Protein AF-A0A914NAE0-F1 (afdb_monomer)

Radius of gyration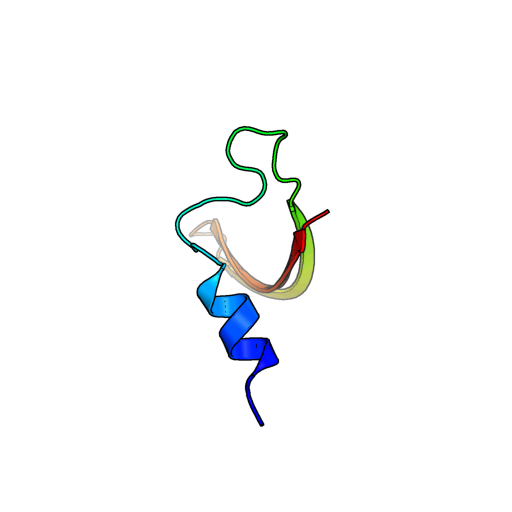: 19.08 Å; Cα contacts (8 Å, |Δi|>4): 57; chains: 1; bounding box: 43×29×42 Å

Mean predicted aligned error: 6.38 Å

pLDDT: mean 90.31, std 7.49, range [55.75, 97.44]

Foldseek 3Di:
DCVVVVVVVVPDDPVADPQHVHDDFDKDKDKDWPDKADQDPPVRDIDTDIDIDIDTD

Solvent-accessible surface area (backbone atoms only — not comparable to full-atom values): 3836 Å² total; per-residue (Å²): 145,56,71,67,62,54,55,57,54,74,76,54,64,86,90,55,64,74,58,72,97,58,67,83,73,49,72,48,76,49,79,44,78,76,48,77,45,77,74,34,80,91,79,71,42,68,43,72,48,64,51,81,45,77,44,81,108

Sequence (57 aa):
MTRILNALIASHDRRIRPNFGGPPTIVNVTIHVITISAISEVSMDYTLDLYLRQFLA

InterPro domains:
  IPR006202 Neurotransmitter-gated ion-channel ligand-binding domain [PF02931] (2-54)
  IPR036734 Neurotransmitter-gated ion-channel ligand-binding domain superfamily [G3DSA:2.70.170.10] (1-55)
  IPR036734 Neurotransmitter-gated ion-channel ligand-binding domain superfamily [SSF63712] (2-54)

Structure (mmCIF, N/CA/C/O backbone):
data_AF-A0A914NAE0-F1
#
_entry.id   AF-A0A914NAE0-F1
#
loop_
_atom_site.group_PDB
_atom_site.id
_atom_site.type_symbol
_atom_site.label_atom_id
_atom_site.label_alt_id
_atom_site.label_comp_id
_atom_site.label_asym_id
_atom_site.label_entity_id
_atom_site.label_seq_id
_atom_site.pdbx_PDB_ins_code
_atom_site.Cartn_x
_atom_site.Cartn_y
_atom_site.Cartn_z
_atom_site.occupancy
_atom_site.B_iso_or_equiv
_atom_site.auth_seq_id
_atom_site.auth_comp_id
_atom_site.auth_asym_id
_atom_site.auth_atom_id
_atom_site.pdbx_PDB_model_num
ATOM 1 N N . MET A 1 1 ? 29.156 -16.484 -7.213 1.00 55.75 1 MET A N 1
ATOM 2 C CA . MET A 1 1 ? 27.710 -16.790 -7.293 1.00 55.75 1 MET A CA 1
ATOM 3 C C . MET A 1 1 ? 26.860 -15.546 -6.988 1.00 55.75 1 MET A C 1
ATOM 5 O O . MET A 1 1 ? 26.000 -15.598 -6.129 1.00 55.75 1 MET A O 1
ATOM 9 N N . THR A 1 2 ? 2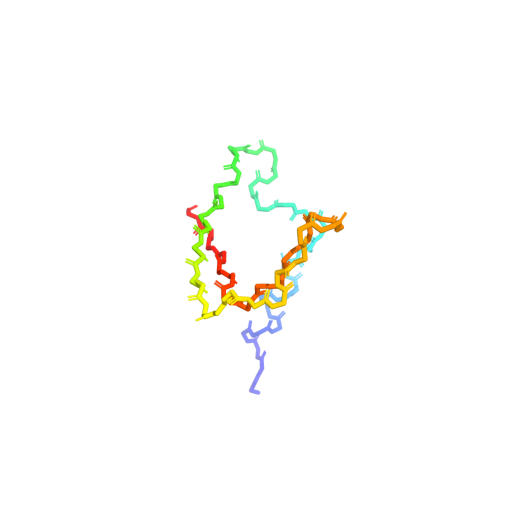7.107 -14.407 -7.653 1.00 80.44 2 THR A N 1
ATOM 10 C CA . THR A 1 2 ? 26.390 -13.124 -7.402 1.00 80.44 2 THR A CA 1
ATOM 11 C C . THR A 1 2 ? 26.331 -12.204 -8.636 1.00 80.44 2 THR A C 1
ATOM 13 O O . THR A 1 2 ? 25.840 -11.081 -8.565 1.00 80.44 2 THR A O 1
ATOM 16 N N . ARG A 1 3 ? 26.817 -12.667 -9.800 1.00 84.44 3 ARG A N 1
ATOM 17 C CA . ARG A 1 3 ? 27.081 -11.821 -10.980 1.00 84.44 3 ARG A CA 1
ATOM 18 C C . ARG A 1 3 ? 25.834 -11.115 -11.528 1.00 84.44 3 ARG A C 1
ATOM 20 O O . ARG A 1 3 ? 25.936 -9.984 -11.979 1.00 84.44 3 ARG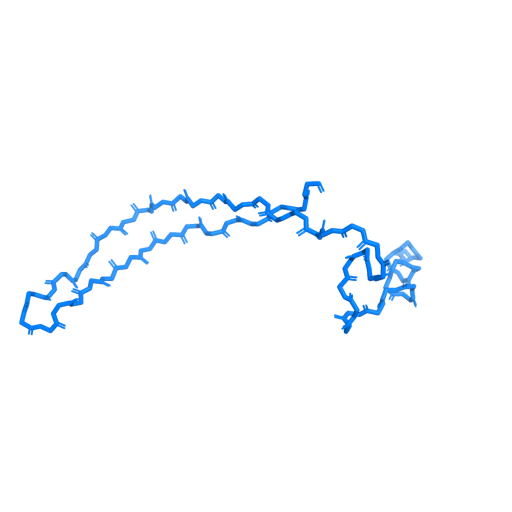 A O 1
ATOM 27 N N . ILE A 1 4 ? 24.674 -11.768 -11.464 1.00 85.38 4 ILE A N 1
ATOM 28 C CA . ILE A 1 4 ? 23.413 -11.241 -12.010 1.00 85.38 4 ILE A CA 1
ATOM 29 C C . ILE A 1 4 ? 22.875 -10.092 -11.148 1.00 85.38 4 ILE A C 1
ATOM 31 O O . ILE A 1 4 ? 22.522 -9.044 -11.678 1.00 85.38 4 ILE A O 1
ATOM 35 N N . LEU A 1 5 ? 22.879 -10.250 -9.821 1.00 87.81 5 LEU A N 1
ATOM 36 C CA . LEU A 1 5 ? 22.433 -9.20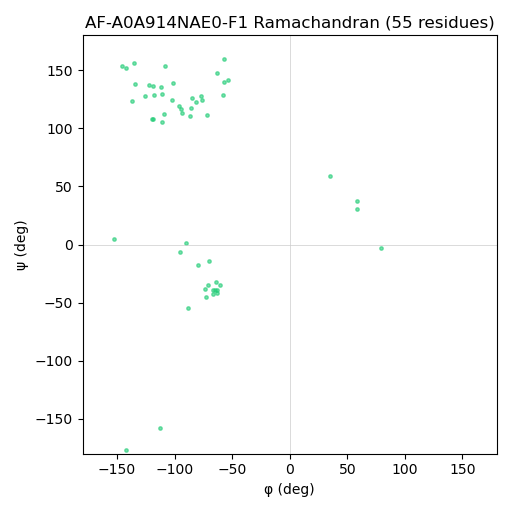2 -8.896 1.00 87.81 5 LEU A CA 1
ATOM 37 C C . LEU A 1 5 ? 23.318 -7.954 -9.001 1.00 87.81 5 LEU A C 1
ATOM 39 O O . LEU A 1 5 ? 22.807 -6.840 -9.066 1.00 87.81 5 LEU A O 1
ATOM 43 N N . ASN A 1 6 ? 24.637 -8.144 -9.103 1.00 86.75 6 ASN A N 1
ATOM 44 C CA . ASN A 1 6 ? 25.579 -7.035 -9.249 1.00 86.75 6 ASN A CA 1
ATOM 45 C C . ASN A 1 6 ? 25.355 -6.247 -10.548 1.00 86.75 6 ASN A C 1
ATOM 47 O O . ASN A 1 6 ? 25.425 -5.022 -10.531 1.00 86.75 6 ASN A O 1
ATOM 51 N N . ALA A 1 7 ? 25.052 -6.931 -11.655 1.00 86.31 7 ALA A N 1
ATOM 52 C CA . ALA A 1 7 ? 24.775 -6.275 -12.931 1.00 86.31 7 ALA A CA 1
ATOM 53 C C . ALA A 1 7 ? 23.482 -5.444 -12.886 1.00 86.31 7 ALA A C 1
ATOM 55 O O . ALA A 1 7 ? 23.476 -4.309 -13.350 1.00 86.31 7 ALA A O 1
ATOM 56 N N . LEU A 1 8 ? 22.418 -5.976 -12.272 1.00 84.81 8 LEU A N 1
ATOM 57 C CA . LEU A 1 8 ? 21.134 -5.278 -12.138 1.00 84.81 8 LEU A CA 1
ATOM 58 C C . LEU A 1 8 ? 21.234 -4.020 -11.267 1.00 84.81 8 LEU A C 1
ATOM 60 O O . LEU A 1 8 ? 20.617 -3.005 -11.575 1.00 84.81 8 LEU A O 1
ATOM 64 N N . ILE A 1 9 ? 22.015 -4.077 -10.186 1.00 85.94 9 ILE A N 1
ATOM 65 C CA . ILE A 1 9 ? 22.193 -2.937 -9.278 1.00 85.94 9 ILE A CA 1
ATOM 66 C C . ILE A 1 9 ? 23.085 -1.865 -9.916 1.00 85.94 9 ILE A C 1
ATOM 68 O O . ILE A 1 9 ? 22.808 -0.679 -9.757 1.00 85.94 9 ILE A O 1
ATOM 72 N N . ALA A 1 10 ? 24.131 -2.260 -10.648 1.00 85.12 10 ALA A N 1
ATOM 73 C CA . ALA A 1 10 ? 25.077 -1.320 -11.251 1.00 85.12 10 ALA A CA 1
ATOM 74 C C . ALA A 1 10 ? 24.436 -0.409 -12.311 1.00 85.12 10 ALA A C 1
ATOM 76 O O . ALA A 1 10 ? 24.842 0.741 -12.451 1.00 85.12 10 ALA A O 1
ATOM 77 N N . SER A 1 11 ? 23.428 -0.897 -13.039 1.00 79.12 11 SER A N 1
ATOM 78 C CA . SER A 1 11 ? 22.712 -0.121 -14.059 1.00 79.12 11 SER A CA 1
ATOM 79 C C . SER A 1 11 ? 21.494 0.644 -13.528 1.00 79.12 11 SER A C 1
ATOM 81 O O . SER A 1 11 ? 20.783 1.264 -14.316 1.00 79.12 11 SER A O 1
ATOM 83 N N . HIS A 1 12 ? 21.197 0.570 -12.226 1.00 82.94 12 HIS A N 1
ATOM 84 C CA . HIS A 1 12 ? 19.970 1.117 -11.652 1.00 82.94 12 HIS A CA 1
ATOM 85 C C . HIS A 1 12 ? 20.245 2.337 -10.761 1.00 82.94 12 HIS A C 1
ATOM 87 O O . HIS A 1 12 ? 20.690 2.204 -9.619 1.00 82.94 12 HIS A O 1
ATOM 93 N N . ASP A 1 13 ? 19.922 3.533 -11.262 1.00 85.75 13 ASP A N 1
ATOM 94 C CA . ASP A 1 13 ? 19.899 4.755 -10.452 1.00 85.75 13 ASP A CA 1
ATOM 95 C C . ASP A 1 13 ? 18.531 4.922 -9.772 1.00 85.75 13 ASP A C 1
ATOM 97 O O . ASP A 1 13 ? 17.522 5.212 -10.412 1.00 85.75 13 ASP A O 1
ATOM 101 N N . ARG A 1 14 ? 18.504 4.770 -8.443 1.00 83.62 14 ARG A N 1
ATOM 102 C CA . ARG A 1 14 ? 17.280 4.844 -7.626 1.00 83.62 14 ARG A CA 1
ATOM 103 C C . ARG A 1 14 ? 16.692 6.252 -7.515 1.00 83.62 14 ARG A C 1
ATOM 105 O O . ARG A 1 14 ? 15.571 6.398 -7.036 1.00 83.62 14 ARG A O 1
ATOM 112 N N . ARG A 1 15 ? 17.441 7.294 -7.887 1.00 87.62 15 ARG A N 1
ATOM 113 C CA . ARG A 1 15 ? 16.971 8.690 -7.824 1.00 87.62 15 ARG A CA 1
ATOM 114 C C . ARG A 1 15 ? 16.070 9.030 -9.008 1.00 87.62 15 ARG A C 1
ATOM 116 O O . ARG A 1 15 ? 15.347 10.023 -8.961 1.00 87.62 15 ARG A O 1
ATOM 123 N N . ILE A 1 16 ? 16.121 8.215 -10.058 1.00 88.56 16 ILE A N 1
ATOM 124 C CA . ILE A 1 16 ? 15.401 8.427 -11.305 1.00 88.56 16 ILE A CA 1
ATOM 125 C C . ILE A 1 16 ? 14.182 7.504 -11.324 1.00 88.56 16 ILE A C 1
ATOM 127 O O . ILE A 1 16 ? 14.294 6.287 -11.188 1.00 88.56 16 ILE A O 1
ATOM 131 N N . ARG A 1 17 ? 12.991 8.086 -11.504 1.00 88.56 17 ARG A N 1
ATOM 132 C CA . ARG A 1 17 ? 11.763 7.297 -11.673 1.00 88.56 17 ARG A CA 1
ATOM 133 C C . ARG A 1 17 ? 11.846 6.445 -12.950 1.00 88.56 17 ARG A C 1
ATOM 135 O O . ARG A 1 17 ? 12.397 6.913 -13.949 1.00 88.56 17 ARG A O 1
ATOM 142 N N . PRO A 1 18 ? 11.238 5.249 -12.978 1.00 88.44 18 PRO A N 1
ATOM 143 C CA . PRO A 1 18 ? 11.104 4.483 -14.214 1.00 88.44 18 PRO A CA 1
ATOM 144 C C . PRO A 1 18 ? 10.453 5.323 -15.324 1.00 88.44 18 PRO A C 1
ATOM 146 O O . PRO A 1 18 ? 9.537 6.101 -15.054 1.00 88.44 18 PRO A O 1
ATOM 149 N N . ASN A 1 19 ? 10.914 5.172 -16.567 1.00 86.00 19 ASN A N 1
ATOM 150 C CA . ASN A 1 19 ? 10.452 5.950 -17.727 1.00 86.00 19 ASN A CA 1
ATOM 151 C C . ASN A 1 19 ? 10.626 7.478 -17.575 1.00 86.00 19 ASN A C 1
ATOM 153 O O . ASN A 1 19 ? 9.774 8.259 -18.001 1.00 86.00 19 ASN A O 1
ATOM 157 N N . PHE A 1 20 ? 11.715 7.938 -16.949 1.00 86.94 20 PHE A N 1
ATOM 158 C CA . PHE A 1 20 ? 12.029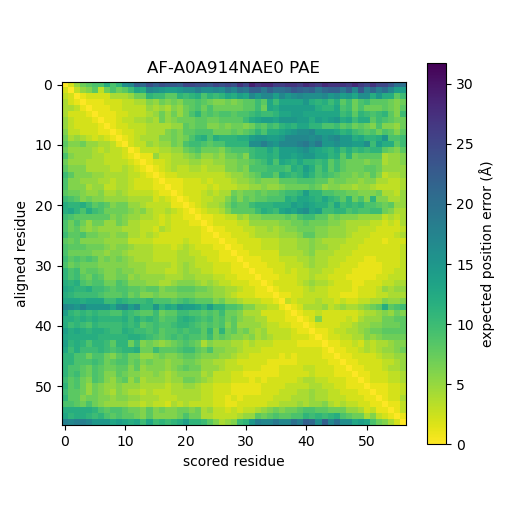 9.368 -16.868 1.00 86.94 20 PHE A CA 1
ATOM 159 C C . PHE A 1 20 ? 12.161 10.002 -18.264 1.00 86.94 20 PHE A C 1
ATOM 161 O O . PHE A 1 20 ? 12.877 9.486 -19.117 1.00 86.94 20 PHE A O 1
ATOM 168 N N . GLY A 1 21 ? 11.446 11.108 -18.499 1.00 89.19 21 GLY A N 1
ATOM 169 C CA . GLY A 1 21 ? 11.347 11.762 -19.813 1.00 89.19 21 GLY A CA 1
ATOM 170 C C . GLY A 1 21 ? 10.366 11.104 -20.796 1.00 89.19 21 GLY A C 1
ATOM 171 O O . GLY A 1 21 ? 10.168 11.628 -21.888 1.00 89.19 21 GLY A O 1
ATOM 172 N N . GLY A 1 22 ? 9.746 9.982 -20.418 1.00 90.62 22 GLY A N 1
ATOM 173 C CA . GLY A 1 22 ? 8.751 9.263 -21.209 1.00 90.62 22 GLY A CA 1
ATOM 174 C C . GLY A 1 22 ? 7.344 9.307 -20.596 1.00 90.62 22 GLY A C 1
ATOM 175 O O . GLY A 1 22 ? 7.034 10.195 -19.795 1.00 90.62 22 GLY A O 1
ATOM 176 N N . PRO A 1 23 ? 6.476 8.347 -20.962 1.00 91.81 23 PRO A N 1
ATOM 177 C CA . PRO A 1 23 ? 5.123 8.245 -20.428 1.00 91.81 23 PRO A CA 1
ATOM 178 C C . PRO A 1 23 ? 5.077 8.118 -18.893 1.00 91.81 23 PRO A C 1
ATOM 180 O O . PRO A 1 23 ? 6.058 7.712 -18.257 1.00 91.81 23 PRO A O 1
ATOM 183 N N . PRO A 1 24 ? 3.932 8.434 -18.264 1.00 90.62 24 PRO A N 1
ATOM 184 C CA . PRO A 1 24 ? 3.757 8.266 -16.828 1.00 90.62 24 PRO A CA 1
ATOM 185 C C . PRO A 1 24 ? 4.009 6.825 -16.366 1.00 90.62 24 PRO A C 1
ATOM 187 O O . PRO A 1 24 ? 3.588 5.865 -17.002 1.00 90.62 24 PRO A O 1
ATOM 190 N N . THR A 1 25 ? 4.673 6.681 -15.221 1.00 91.44 25 THR A N 1
ATOM 191 C CA . THR A 1 25 ? 4.812 5.413 -14.505 1.00 91.44 25 THR A CA 1
ATOM 192 C C . THR A 1 25 ? 3.462 5.051 -13.890 1.00 91.44 25 THR A C 1
ATOM 194 O O . THR A 1 25 ? 3.005 5.743 -12.979 1.00 91.44 25 THR A O 1
ATOM 197 N N . ILE A 1 26 ? 2.817 3.996 -14.384 1.00 92.88 26 ILE A N 1
ATOM 198 C CA . ILE A 1 26 ? 1.541 3.522 -13.841 1.00 92.88 26 ILE A CA 1
ATOM 199 C C . ILE A 1 26 ? 1.823 2.576 -12.674 1.00 92.88 26 ILE A C 1
ATOM 201 O O . ILE A 1 26 ? 2.459 1.537 -12.840 1.00 92.88 26 ILE A O 1
ATOM 205 N N . VAL A 1 27 ? 1.369 2.956 -11.480 1.00 93.31 27 VAL A N 1
ATOM 206 C CA . VAL A 1 27 ? 1.533 2.157 -10.262 1.00 93.31 27 VAL A CA 1
ATOM 207 C C . VAL A 1 27 ? 0.178 1.606 -9.854 1.00 93.31 27 VAL A C 1
ATOM 209 O O . VAL A 1 27 ? -0.708 2.349 -9.434 1.00 93.31 27 VAL A O 1
ATOM 212 N N . ASN A 1 28 ? 0.038 0.290 -9.949 1.00 94.69 28 ASN A N 1
ATOM 213 C CA . ASN A 1 28 ? -1.138 -0.415 -9.478 1.00 94.69 28 ASN A CA 1
ATOM 214 C C . ASN A 1 28 ? -0.978 -0.710 -7.990 1.00 94.69 28 ASN A C 1
ATOM 216 O O . ASN A 1 28 ? 0.009 -1.314 -7.562 1.00 94.69 28 ASN A O 1
ATOM 220 N N . VAL A 1 29 ? -1.966 -0.299 -7.201 1.00 95.38 29 VAL A N 1
ATOM 221 C CA . VAL A 1 29 ? -1.976 -0.487 -5.750 1.00 95.38 29 VAL A CA 1
ATOM 222 C C . VAL A 1 29 ? -3.065 -1.482 -5.381 1.00 95.38 29 VAL A C 1
ATOM 224 O O . VAL A 1 29 ? -4.185 -1.421 -5.881 1.00 95.38 29 VAL A O 1
ATOM 227 N N . THR A 1 30 ? -2.739 -2.418 -4.497 1.00 96.69 30 THR A N 1
ATOM 228 C CA . THR A 1 30 ? -3.694 -3.361 -3.916 1.00 96.69 30 THR A CA 1
ATOM 229 C C . THR A 1 30 ? -3.611 -3.284 -2.403 1.00 96.69 30 THR A C 1
ATOM 231 O O . THR A 1 30 ? -2.534 -3.432 -1.824 1.00 96.69 30 THR A O 1
ATOM 234 N N . ILE A 1 31 ? -4.763 -3.099 -1.768 1.00 96.31 31 ILE A N 1
ATOM 235 C CA . ILE A 1 31 ? -4.896 -3.048 -0.315 1.00 96.31 31 ILE A CA 1
ATOM 236 C C . ILE A 1 31 ? -5.643 -4.295 0.137 1.00 96.31 31 ILE A C 1
ATOM 238 O O . ILE A 1 31 ? -6.705 -4.614 -0.392 1.00 96.31 31 ILE A O 1
ATOM 242 N N . HIS A 1 32 ? -5.086 -4.996 1.117 1.00 97.00 32 HIS A N 1
ATOM 243 C CA . HIS A 1 32 ? -5.780 -6.057 1.832 1.00 97.00 32 HIS A CA 1
ATOM 244 C C . HIS A 1 32 ? -5.853 -5.684 3.309 1.00 97.00 32 HIS A C 1
ATOM 246 O O . HIS A 1 32 ? -4.842 -5.726 4.010 1.00 97.00 32 HIS A O 1
ATOM 252 N N . VAL A 1 33 ? -7.047 -5.326 3.773 1.00 96.12 33 VAL A N 1
ATOM 253 C CA . VAL A 1 33 ? -7.302 -5.013 5.182 1.00 96.12 33 VAL A CA 1
ATOM 254 C C . VAL A 1 33 ? -7.369 -6.317 5.967 1.00 96.12 33 VAL A C 1
ATOM 256 O O . VAL A 1 33 ? -8.128 -7.216 5.618 1.00 96.12 33 VAL A O 1
ATOM 259 N N . ILE A 1 34 ? -6.539 -6.428 6.997 1.00 97.44 34 ILE A N 1
ATOM 260 C CA . ILE A 1 34 ? -6.508 -7.570 7.911 1.00 97.44 34 ILE A CA 1
ATOM 261 C C . ILE A 1 34 ? -7.491 -7.303 9.049 1.00 97.44 34 ILE A C 1
ATOM 263 O O . ILE A 1 34 ? -8.391 -8.104 9.284 1.00 97.44 34 ILE A O 1
ATOM 267 N N . THR A 1 35 ? -7.348 -6.162 9.728 1.00 97.06 35 THR A N 1
ATOM 268 C CA . THR A 1 35 ? -8.222 -5.759 10.834 1.00 97.06 35 THR A CA 1
ATOM 269 C C . THR A 1 35 ? -8.411 -4.243 10.857 1.00 97.06 35 THR A C 1
ATOM 271 O O . THR A 1 35 ? -7.561 -3.474 10.403 1.00 97.06 35 THR A O 1
ATOM 274 N N . ILE A 1 36 ? -9.544 -3.819 11.414 1.00 95.88 36 ILE A N 1
ATOM 275 C CA . ILE A 1 36 ? -9.795 -2.441 11.839 1.00 95.88 36 ILE A CA 1
ATOM 276 C C . ILE A 1 36 ? -10.025 -2.502 13.347 1.00 95.88 36 ILE A C 1
ATOM 278 O O . ILE A 1 36 ? -10.812 -3.323 13.819 1.00 95.88 36 ILE A O 1
ATOM 282 N N . SER A 1 37 ? -9.313 -1.675 14.104 1.00 94.88 37 SER A N 1
ATOM 283 C CA . SER A 1 37 ? -9.301 -1.701 15.565 1.00 94.88 37 SER A CA 1
ATOM 284 C C . SER A 1 37 ? -9.230 -0.287 16.153 1.00 94.88 37 SER A C 1
ATOM 286 O O . SER A 1 37 ? -9.290 0.698 15.416 1.00 94.88 37 SER A O 1
ATOM 288 N N . ALA A 1 38 ? -9.150 -0.202 17.489 1.00 92.69 38 ALA A N 1
ATOM 289 C CA . ALA A 1 38 ? -8.957 1.023 18.277 1.00 92.69 38 ALA A CA 1
ATOM 290 C C . ALA A 1 38 ? -9.654 2.263 17.685 1.00 92.69 38 ALA A C 1
ATOM 292 O O . ALA A 1 38 ? -9.008 3.251 17.341 1.00 92.69 38 ALA A O 1
ATOM 293 N N . ILE A 1 39 ? -10.978 2.174 17.529 1.00 94.88 39 ILE A N 1
ATOM 294 C CA . ILE A 1 39 ? -11.801 3.261 16.996 1.00 94.88 39 ILE A CA 1
ATOM 295 C C . ILE A 1 39 ? -12.077 4.251 18.128 1.00 94.88 39 ILE A C 1
ATOM 297 O O . ILE A 1 39 ? -12.635 3.881 19.161 1.00 94.88 39 ILE A O 1
ATOM 301 N N . SER A 1 40 ? -11.695 5.505 17.921 1.00 94.81 40 SER A N 1
ATOM 302 C CA . SER A 1 40 ? -11.899 6.613 18.848 1.00 94.81 40 SER A CA 1
ATOM 303 C C . SER A 1 40 ? -12.770 7.674 18.185 1.00 94.81 40 SER A C 1
ATOM 305 O O . SER A 1 40 ? -12.324 8.397 17.301 1.00 94.81 40 SER A O 1
ATOM 307 N N . GLU A 1 41 ? -14.023 7.796 18.624 1.00 92.25 41 GLU A N 1
ATOM 308 C CA . GLU A 1 41 ? -14.952 8.809 18.101 1.00 92.25 41 GLU A CA 1
ATOM 309 C C . GLU A 1 41 ? -14.565 10.226 18.546 1.00 92.25 41 GLU A C 1
ATOM 311 O O . GLU A 1 41 ? -14.690 11.179 17.782 1.00 92.25 41 GLU A O 1
ATOM 316 N N . VAL A 1 42 ? -14.029 10.356 19.765 1.00 96.19 42 VAL A N 1
ATOM 317 C CA . VAL A 1 42 ? -13.644 11.650 20.346 1.00 96.19 42 VAL A CA 1
ATOM 318 C C . VAL A 1 42 ? -12.471 12.274 19.591 1.00 96.19 42 VAL A C 1
ATOM 320 O O . VAL A 1 42 ? -12.456 13.485 19.387 1.00 96.19 42 VAL A O 1
ATOM 323 N N . SER A 1 43 ? -11.494 11.459 19.178 1.00 94.56 43 SER A N 1
ATOM 324 C CA . SER A 1 43 ? -10.343 11.927 18.392 1.00 94.56 43 SER A CA 1
ATOM 325 C C . SER A 1 43 ? -10.520 11.750 16.882 1.00 94.56 43 SER A C 1
ATOM 327 O O . SER A 1 43 ? -9.706 12.258 16.121 1.00 94.56 43 SER A O 1
ATOM 329 N N . MET A 1 44 ? -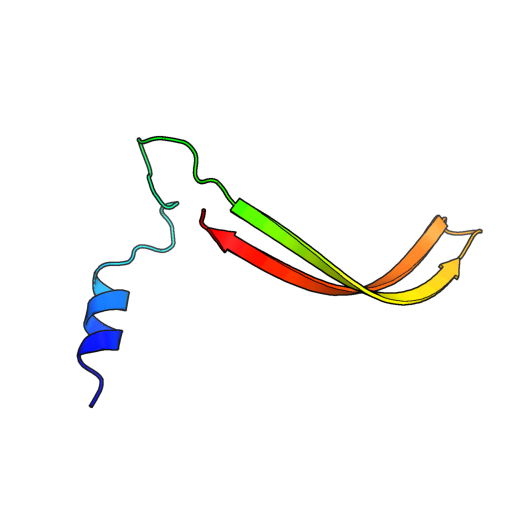11.601 11.091 16.451 1.00 95.81 44 MET A N 1
ATOM 330 C CA . MET A 1 4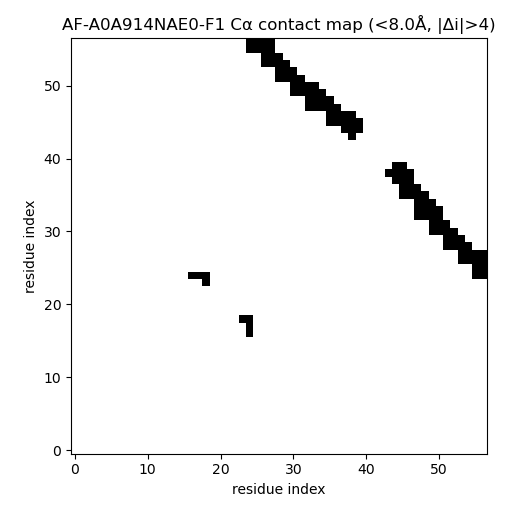4 ? -11.869 10.718 15.056 1.00 95.81 44 MET A CA 1
ATOM 331 C C . MET A 1 44 ? -10.787 9.823 14.428 1.00 95.81 44 MET A C 1
ATOM 333 O O . MET A 1 44 ? -10.587 9.845 13.214 1.00 95.81 44 MET A O 1
ATOM 337 N N . ASP A 1 45 ? -10.126 8.994 15.239 1.00 97.19 45 ASP A N 1
ATOM 338 C CA . ASP A 1 45 ? -9.053 8.107 14.789 1.00 97.19 45 ASP A CA 1
ATOM 339 C C . ASP A 1 45 ? -9.479 6.639 14.782 1.00 97.19 45 ASP A C 1
ATOM 341 O O . ASP A 1 45 ? -10.320 6.195 15.567 1.00 97.19 45 ASP A O 1
ATOM 345 N N . TYR A 1 46 ? -8.838 5.856 13.919 1.00 96.25 46 TYR A N 1
ATOM 346 C CA . TYR A 1 46 ? -8.923 4.401 13.926 1.00 96.25 46 TYR A CA 1
ATOM 347 C C . TYR A 1 46 ? -7.568 3.792 13.581 1.00 96.25 46 TYR A C 1
ATOM 349 O O . TYR A 1 46 ? -6.761 4.381 12.860 1.00 96.25 46 TYR A O 1
ATOM 357 N N . THR A 1 47 ? -7.322 2.587 14.089 1.00 96.69 47 THR A N 1
ATOM 358 C CA . THR A 1 47 ? -6.123 1.812 13.753 1.00 96.69 47 THR A CA 1
ATOM 359 C C . THR A 1 47 ? -6.478 0.744 12.728 1.00 96.69 47 THR A C 1
ATOM 361 O O . THR A 1 47 ? -7.537 0.120 12.813 1.00 96.69 47 THR A O 1
ATOM 364 N N . LEU A 1 48 ? -5.610 0.534 11.739 1.00 96.88 48 LEU A N 1
ATOM 365 C CA . LEU A 1 48 ? -5.856 -0.406 10.652 1.00 96.88 48 LEU A CA 1
ATOM 366 C C . LEU A 1 48 ? -4.597 -1.224 10.359 1.00 96.88 48 LEU A C 1
ATOM 368 O O . LEU A 1 48 ? -3.558 -0.665 10.010 1.00 96.88 48 LEU A O 1
ATOM 372 N N . ASP A 1 49 ? -4.726 -2.548 10.434 1.00 96.94 49 ASP A N 1
ATOM 373 C CA . ASP A 1 49 ? -3.687 -3.475 9.995 1.00 96.94 49 ASP A CA 1
ATOM 374 C C . ASP A 1 49 ? -3.969 -3.896 8.550 1.00 96.94 49 ASP A C 1
ATOM 376 O O . ASP A 1 49 ? -4.993 -4.522 8.263 1.00 96.94 49 ASP A O 1
ATOM 380 N N . LEU A 1 50 ? -3.079 -3.556 7.615 1.00 97.00 50 LEU A N 1
ATOM 381 C CA . LEU A 1 50 ? -3.227 -3.908 6.199 1.00 97.00 50 LEU A CA 1
ATOM 382 C C . LEU A 1 50 ? -1.939 -4.431 5.568 1.00 97.00 50 LEU A C 1
ATOM 384 O O . LEU A 1 50 ? -0.828 -4.087 5.965 1.00 97.00 50 LEU A O 1
ATOM 388 N N . TYR A 1 51 ? -2.111 -5.210 4.503 1.00 97.38 51 TYR A N 1
ATOM 389 C CA . TYR A 1 51 ? -1.079 -5.429 3.499 1.00 97.38 51 TYR A CA 1
ATOM 390 C C . TYR A 1 51 ? -1.270 -4.437 2.352 1.00 97.38 51 TYR A C 1
ATOM 392 O O . TYR A 1 51 ? -2.241 -4.525 1.593 1.00 97.38 51 TYR A O 1
ATOM 400 N N . LEU A 1 52 ? -0.312 -3.523 2.203 1.00 96.12 52 LEU A N 1
ATOM 401 C CA . LEU A 1 52 ? -0.215 -2.614 1.066 1.00 96.12 52 LEU A CA 1
ATOM 402 C C . LEU A 1 52 ? 0.756 -3.193 0.038 1.00 96.12 52 LEU A C 1
ATOM 404 O O . LEU A 1 52 ? 1.932 -3.401 0.333 1.00 96.12 52 LEU A O 1
ATOM 408 N N . ARG A 1 53 ? 0.272 -3.454 -1.175 1.00 95.81 53 ARG A N 1
ATOM 409 C CA . ARG A 1 53 ? 1.085 -3.972 -2.280 1.00 95.81 53 ARG A CA 1
ATOM 410 C C . ARG A 1 53 ? 1.074 -2.983 -3.435 1.00 95.81 53 ARG A C 1
ATOM 412 O O . ARG A 1 53 ? 0.017 -2.469 -3.791 1.00 95.81 53 ARG A O 1
ATOM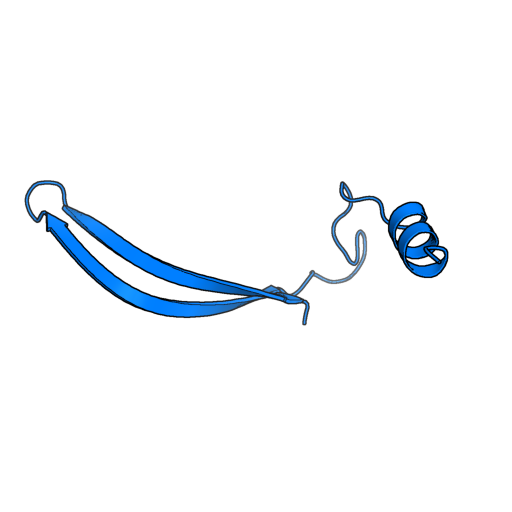 419 N N . GLN A 1 54 ? 2.243 -2.755 -4.023 1.00 93.44 54 GLN A N 1
ATOM 420 C CA . GLN A 1 54 ? 2.414 -1.934 -5.217 1.00 93.44 54 GLN A CA 1
ATOM 421 C C . GLN A 1 54 ? 3.073 -2.757 -6.321 1.00 93.44 54 GLN A C 1
ATOM 423 O O . GLN A 1 54 ? 4.025 -3.497 -6.063 1.00 93.44 54 GLN A O 1
ATOM 428 N N . PHE A 1 55 ? 2.577 -2.607 -7.543 1.00 90.06 55 PHE A N 1
ATOM 429 C CA . PHE A 1 55 ? 3.125 -3.243 -8.733 1.00 90.06 55 PHE A CA 1
ATOM 430 C C . PHE A 1 55 ? 3.213 -2.213 -9.853 1.00 90.06 55 PHE A C 1
ATOM 432 O O . PHE A 1 55 ? 2.308 -1.397 -10.030 1.00 90.06 55 PHE A O 1
ATOM 439 N N . LEU A 1 56 ? 4.315 -2.240 -10.597 1.00 83.81 56 LEU A N 1
ATOM 440 C CA . LEU A 1 56 ? 4.450 -1.445 -11.809 1.00 83.81 56 LEU A CA 1
ATOM 441 C C . LEU A 1 56 ? 3.662 -2.136 -12.929 1.00 83.81 56 LEU A C 1
ATOM 4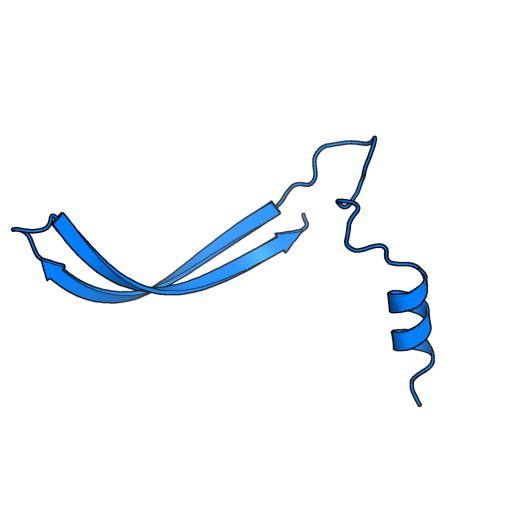43 O O . LEU A 1 56 ? 3.846 -3.339 -13.124 1.00 83.81 56 LEU A O 1
ATOM 447 N N . ALA A 1 57 ? 2.783 -1.393 -13.604 1.00 67.50 57 ALA A N 1
ATOM 448 C CA . ALA A 1 57 ? 2.050 -1.867 -14.778 1.00 67.50 57 ALA A CA 1
ATOM 449 C C . ALA A 1 57 ? 2.822 -1.593 -16.073 1.00 67.50 57 ALA A C 1
ATOM 451 O O . ALA A 1 57 ? 3.505 -0.542 -16.142 1.00 67.50 57 ALA A O 1
#

Organism: Meloidogyne incognita (NCBI:txid6306)

Nearest PDB structures (foldseek):
  3gw6-assembly2_C  TM=3.726E-01  e=9.589E+00  Escherichia phage K1F

Secondary structure (DSSP, 8-state):
--HHHHHHHHT--TTSPTTTTSS---EEEEEEEEEEEEEETTTTEEEEEEEEEEEE-